Protein AF-A0A7C2KDH2-F1 (afdb_monomer_lite)

Foldseek 3Di:
DDDDDDDDPVVVVVCVVVVQVVLCVDPVSDDDDDDDDDDPVDDDPVCCCPVPVVVCVVVVNDDDPDPDD

Radius of gyration: 13.84 Å; chains: 1; bounding box: 31×27×26 Å

Structure (mmCIF, N/CA/C/O backbone):
data_AF-A0A7C2KDH2-F1
#
_entry.id   AF-A0A7C2KDH2-F1
#
loop_
_atom_site.group_PDB
_atom_site.id
_atom_site.type_symbol
_atom_site.label_atom_id
_atom_site.label_alt_id
_atom_site.label_comp_id
_atom_site.label_asym_id
_atom_site.label_entity_id
_atom_site.label_seq_id
_atom_site.pdbx_PDB_ins_code
_atom_site.Cartn_x
_atom_site.Cartn_y
_atom_site.Cartn_z
_atom_site.occupancy
_atom_site.B_iso_or_equiv
_atom_site.auth_seq_id
_atom_site.auth_comp_id
_atom_site.auth_asym_id
_atom_site.auth_atom_id
_atom_site.pdbx_PDB_model_num
ATOM 1 N N . MET A 1 1 ? 7.311 -17.185 6.029 1.00 79.44 1 MET A N 1
ATOM 2 C CA . MET A 1 1 ? 7.630 -16.351 7.219 1.00 79.44 1 MET A CA 1
ATOM 3 C C . MET A 1 1 ? 6.593 -15.237 7.323 1.00 79.44 1 MET A C 1
ATOM 5 O O . MET A 1 1 ? 6.225 -14.720 6.279 1.00 79.44 1 MET A O 1
ATOM 9 N N . ARG A 1 2 ? 6.129 -14.858 8.527 1.00 84.50 2 ARG A N 1
ATOM 10 C CA . ARG A 1 2 ? 5.194 -13.729 8.728 1.00 84.50 2 ARG A CA 1
ATOM 11 C C . ARG A 1 2 ? 5.872 -12.612 9.523 1.00 84.50 2 ARG A C 1
ATOM 13 O O . ARG A 1 2 ? 6.388 -12.870 10.606 1.00 84.50 2 ARG A O 1
ATOM 20 N N . LEU A 1 3 ? 5.846 -11.388 8.995 1.00 85.44 3 LEU A N 1
ATOM 21 C CA . LEU A 1 3 ? 6.320 -10.175 9.668 1.00 85.44 3 LEU A CA 1
ATOM 22 C C . LEU A 1 3 ? 5.110 -9.283 9.977 1.00 85.44 3 LEU A C 1
ATOM 24 O O . LEU A 1 3 ? 4.280 -9.062 9.100 1.00 85.44 3 LEU A O 1
ATOM 28 N N . LYS A 1 4 ? 4.993 -8.783 11.213 1.00 89.88 4 LYS A N 1
ATOM 29 C CA . LYS A 1 4 ? 3.947 -7.826 11.616 1.00 89.88 4 LYS A CA 1
ATOM 30 C C . LYS A 1 4 ? 4.592 -6.673 12.377 1.00 89.88 4 LYS A C 1
ATOM 32 O O . LYS A 1 4 ? 5.259 -6.900 13.382 1.00 89.88 4 LYS A O 1
ATOM 37 N N . PHE A 1 5 ? 4.398 -5.450 11.896 1.00 88.75 5 PHE A N 1
ATOM 38 C CA . PHE A 1 5 ? 4.955 -4.234 12.487 1.00 88.75 5 PHE A CA 1
ATOM 39 C C . PHE A 1 5 ? 3.989 -3.058 12.310 1.00 88.75 5 PHE A C 1
ATOM 41 O O . PHE A 1 5 ? 3.159 -3.058 11.405 1.00 88.75 5 PHE A O 1
ATOM 48 N N . LYS A 1 6 ? 4.096 -2.055 13.188 1.00 92.19 6 LYS A N 1
ATOM 49 C CA . LYS A 1 6 ? 3.445 -0.750 13.008 1.00 92.19 6 LYS A CA 1
ATOM 50 C C . LYS A 1 6 ? 4.451 0.196 12.360 1.00 92.19 6 LYS A C 1
ATOM 52 O O . LYS A 1 6 ? 5.595 0.247 12.805 1.00 92.19 6 LYS A O 1
ATOM 57 N N . ALA A 1 7 ? 4.031 0.935 11.341 1.00 92.31 7 ALA A N 1
ATOM 58 C CA . ALA A 1 7 ? 4.881 1.872 10.617 1.00 92.31 7 ALA A CA 1
ATOM 59 C C . ALA A 1 7 ? 4.104 3.142 10.259 1.00 92.31 7 ALA A C 1
ATOM 61 O O . ALA A 1 7 ? 2.899 3.097 10.020 1.00 92.31 7 ALA A O 1
ATOM 62 N N . THR A 1 8 ? 4.798 4.277 10.217 1.00 95.00 8 THR A N 1
ATOM 63 C CA . THR A 1 8 ? 4.268 5.521 9.646 1.00 95.00 8 THR A CA 1
ATOM 64 C C . THR A 1 8 ? 4.356 5.499 8.118 1.00 95.00 8 THR A C 1
ATOM 66 O O . THR A 1 8 ? 5.073 4.679 7.542 1.00 95.00 8 THR A O 1
ATOM 69 N N . ARG A 1 9 ? 3.691 6.453 7.450 1.00 92.06 9 ARG A N 1
ATOM 70 C CA . ARG A 1 9 ? 3.785 6.652 5.992 1.00 92.06 9 ARG A CA 1
ATOM 71 C C . ARG A 1 9 ? 5.237 6.639 5.498 1.00 92.06 9 ARG A C 1
ATOM 73 O O . ARG A 1 9 ? 5.577 5.858 4.615 1.00 92.06 9 ARG A O 1
ATOM 80 N N . ASP A 1 10 ? 6.104 7.446 6.105 1.00 95.75 10 ASP A N 1
ATOM 81 C CA . ASP A 1 10 ? 7.506 7.578 5.682 1.00 95.75 10 ASP A CA 1
ATOM 82 C C . ASP A 1 10 ? 8.313 6.289 5.888 1.00 95.75 10 ASP A C 1
ATOM 84 O O . ASP A 1 10 ? 9.254 6.008 5.145 1.00 95.75 10 ASP A O 1
ATOM 88 N N . GLN A 1 11 ? 7.959 5.491 6.898 1.00 94.75 11 GLN A N 1
ATOM 89 C CA . GLN A 1 11 ? 8.597 4.202 7.155 1.00 94.75 11 GLN A CA 1
ATOM 90 C C . GLN A 1 11 ? 8.152 3.134 6.152 1.00 94.75 11 GLN A C 1
ATOM 92 O O . GLN A 1 11 ? 8.985 2.328 5.747 1.00 94.75 11 GLN A O 1
ATOM 97 N N . ILE A 1 12 ? 6.891 3.155 5.703 1.00 90.94 12 ILE A N 1
ATOM 98 C CA . ILE A 1 12 ? 6.403 2.252 4.649 1.00 90.94 12 ILE A CA 1
ATOM 99 C C . ILE A 1 12 ? 7.196 2.453 3.355 1.00 90.94 12 ILE A C 1
ATOM 101 O O . ILE A 1 12 ? 7.707 1.480 2.806 1.00 90.94 12 ILE A O 1
ATOM 105 N N . PHE A 1 13 ? 7.416 3.702 2.925 1.00 89.44 13 PHE A N 1
ATOM 106 C CA . PHE A 1 13 ? 8.240 3.983 1.740 1.00 89.44 13 PHE A CA 1
ATOM 107 C C . PHE A 1 13 ? 9.658 3.404 1.849 1.00 89.44 13 PHE A C 1
ATOM 109 O O . PHE A 1 13 ? 10.212 2.917 0.866 1.00 89.44 13 PHE A O 1
ATOM 116 N N . LYS A 1 14 ? 10.239 3.402 3.054 1.00 94.62 14 LYS A N 1
ATOM 117 C CA . LYS A 1 14 ? 11.569 2.832 3.316 1.00 94.62 14 LYS A CA 1
ATOM 118 C C . LYS A 1 14 ? 11.571 1.306 3.451 1.00 94.62 14 LYS A C 1
ATOM 120 O O . LYS A 1 14 ? 12.643 0.712 3.382 1.00 94.62 14 LYS A O 1
ATOM 125 N N . ALA A 1 15 ? 10.417 0.671 3.661 1.00 93.38 15 ALA A N 1
ATOM 126 C CA . ALA A 1 15 ? 10.313 -0.773 3.859 1.00 93.38 15 ALA A CA 1
ATOM 127 C C . ALA A 1 15 ? 10.348 -1.563 2.540 1.00 93.38 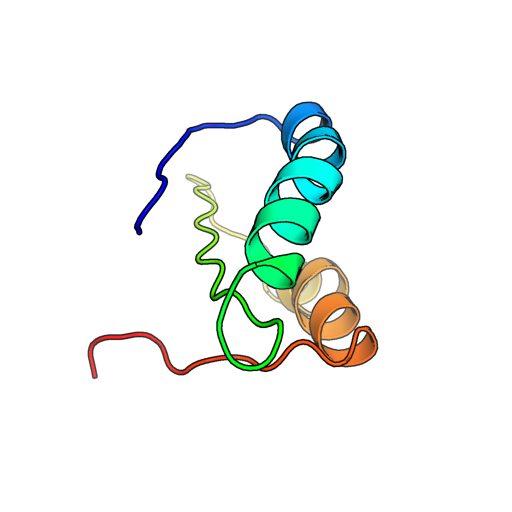15 ALA A C 1
ATOM 129 O O . ALA A 1 15 ? 10.777 -2.717 2.538 1.00 93.38 15 ALA A O 1
ATOM 130 N N . PHE A 1 16 ? 9.955 -0.953 1.415 1.00 90.69 16 PHE A N 1
ATOM 131 C CA . PHE A 1 16 ? 9.866 -1.644 0.123 1.00 90.69 16 PHE A CA 1
ATOM 132 C C . PHE A 1 16 ? 11.163 -2.332 -0.332 1.00 90.69 16 PHE A C 1
ATOM 134 O O . PHE A 1 16 ? 11.069 -3.488 -0.741 1.00 90.69 16 PHE A O 1
ATOM 141 N N . PRO A 1 17 ? 12.371 -1.744 -0.194 1.00 95.38 17 PRO A N 1
ATOM 142 C CA . PRO A 1 17 ? 13.609 -2.457 -0.517 1.00 95.38 17 PRO A CA 1
ATOM 143 C C . PRO A 1 17 ? 13.797 -3.751 0.289 1.00 95.38 17 PRO A C 1
ATOM 145 O O . PRO A 1 17 ? 14.240 -4.760 -0.251 1.00 95.38 17 PRO A O 1
ATOM 148 N N . ALA A 1 18 ? 13.428 -3.759 1.574 1.00 94.81 18 ALA A N 1
ATOM 149 C CA . ALA A 1 18 ? 13.529 -4.957 2.406 1.00 94.81 18 ALA A CA 1
ATOM 150 C C . ALA A 1 18 ? 12.511 -6.035 1.993 1.00 94.81 18 ALA A C 1
ATOM 152 O O . ALA A 1 18 ? 12.845 -7.219 1.981 1.00 94.81 18 ALA A O 1
ATOM 153 N N . ILE A 1 19 ? 11.295 -5.629 1.618 1.00 94.19 19 ILE A N 1
ATOM 154 C CA . ILE A 1 19 ? 10.252 -6.534 1.109 1.00 94.19 19 ILE A CA 1
ATOM 155 C C . ILE A 1 19 ? 10.665 -7.121 -0.252 1.00 94.19 19 ILE A C 1
ATOM 157 O O . ILE A 1 19 ? 10.531 -8.324 -0.461 1.00 94.19 19 ILE A O 1
ATOM 161 N N . ALA A 1 20 ? 11.243 -6.309 -1.142 1.00 95.06 20 ALA A N 1
ATOM 162 C CA . ALA A 1 20 ? 11.760 -6.757 -2.435 1.00 95.06 20 ALA A CA 1
ATOM 163 C C . ALA A 1 20 ? 12.886 -7.791 -2.278 1.00 95.06 20 ALA A C 1
ATOM 165 O O . ALA A 1 20 ? 12.852 -8.841 -2.915 1.00 95.06 20 ALA A O 1
ATOM 166 N N . ASN A 1 21 ? 13.824 -7.556 -1.354 1.00 96.62 21 ASN A N 1
ATOM 167 C CA . ASN A 1 21 ? 14.884 -8.521 -1.045 1.00 96.62 21 ASN A CA 1
ATOM 168 C C . ASN A 1 21 ? 14.327 -9.876 -0.571 1.00 96.62 21 ASN A C 1
ATOM 170 O O . ASN A 1 21 ? 14.929 -10.916 -0.838 1.00 96.62 21 ASN A O 1
ATOM 174 N N . LEU A 1 22 ? 13.196 -9.878 0.146 1.00 96.00 22 LEU A N 1
ATOM 175 C CA . LEU A 1 22 ? 12.521 -11.115 0.542 1.00 96.00 22 LEU A CA 1
ATOM 176 C C . LEU A 1 22 ? 11.890 -11.815 -0.669 1.00 96.00 22 LEU A C 1
ATOM 178 O O . LEU A 1 22 ? 12.055 -13.026 -0.812 1.00 96.00 22 LEU A O 1
ATOM 182 N N . ALA A 1 23 ? 11.220 -11.068 -1.551 1.00 96.44 23 ALA A N 1
ATOM 183 C CA . ALA A 1 23 ? 10.655 -11.604 -2.789 1.00 96.44 23 ALA A CA 1
ATOM 184 C C . ALA A 1 23 ? 11.727 -12.247 -3.672 1.00 96.44 23 ALA A C 1
ATOM 186 O O . ALA A 1 23 ? 11.552 -13.380 -4.102 1.00 96.44 23 ALA A O 1
ATOM 187 N N . ASP A 1 24 ? 12.889 -11.610 -3.831 1.00 97.81 24 ASP A N 1
ATOM 188 C CA . ASP A 1 24 ? 14.017 -12.149 -4.602 1.00 97.81 24 ASP A CA 1
ATOM 189 C C . ASP A 1 24 ? 14.506 -13.530 -4.141 1.00 97.81 24 ASP A C 1
ATOM 191 O O . ASP A 1 24 ? 15.129 -14.253 -4.921 1.00 97.81 24 ASP A O 1
ATOM 195 N N . ARG A 1 25 ? 14.267 -13.883 -2.874 1.00 97.25 25 ARG A N 1
ATOM 196 C CA . ARG A 1 25 ? 14.673 -15.156 -2.258 1.00 97.25 25 ARG A CA 1
ATOM 197 C C . ARG A 1 25 ? 13.516 -16.131 -2.040 1.00 97.25 25 ARG A C 1
ATOM 199 O O . ARG A 1 25 ? 13.757 -17.210 -1.508 1.00 97.25 25 ARG A O 1
ATOM 206 N N . SER A 1 26 ? 12.297 -15.747 -2.400 1.00 96.69 26 SER A N 1
ATOM 207 C CA . SER A 1 26 ? 11.093 -16.563 -2.239 1.00 96.69 26 SER A CA 1
ATOM 208 C C . SER A 1 26 ? 10.763 -17.305 -3.534 1.00 96.69 26 SER A C 1
ATOM 210 O O . SER A 1 26 ? 11.196 -16.902 -4.618 1.00 96.69 26 SER A O 1
ATOM 212 N N . ASP A 1 27 ? 9.981 -18.377 -3.422 1.00 96.75 27 ASP A N 1
ATOM 213 C CA . ASP A 1 27 ? 9.479 -19.105 -4.587 1.00 96.75 27 ASP A CA 1
ATOM 214 C C . ASP A 1 27 ? 8.658 -18.171 -5.493 1.00 96.75 27 ASP A C 1
ATOM 216 O O . ASP A 1 27 ? 8.028 -17.212 -5.034 1.00 96.75 27 ASP A O 1
ATOM 220 N N . ASP A 1 28 ? 8.760 -18.392 -6.805 1.00 96.00 28 ASP A N 1
ATOM 221 C CA . ASP A 1 28 ? 8.156 -17.568 -7.864 1.00 96.00 28 ASP A CA 1
ATOM 222 C C . ASP A 1 28 ? 8.525 -16.075 -7.836 1.00 96.00 28 ASP A C 1
ATOM 224 O O . ASP A 1 28 ? 7.941 -15.274 -8.564 1.00 96.00 28 ASP A O 1
ATOM 228 N N . ARG A 1 29 ? 9.524 -15.688 -7.028 1.00 96.06 29 ARG A N 1
ATOM 229 C CA . ARG A 1 29 ? 9.902 -14.294 -6.755 1.00 96.06 29 ARG A CA 1
ATOM 230 C C . ARG A 1 29 ? 8.743 -13.461 -6.196 1.00 96.06 29 ARG A C 1
ATOM 232 O O . ARG A 1 29 ? 8.644 -12.264 -6.471 1.00 96.06 29 ARG A O 1
ATOM 239 N N . ARG A 1 30 ? 7.851 -14.087 -5.422 1.00 94.38 30 ARG A N 1
ATOM 240 C CA . ARG A 1 30 ? 6.634 -13.453 -4.894 1.00 94.38 30 ARG A CA 1
ATOM 241 C C . ARG A 1 30 ? 6.626 -13.415 -3.372 1.00 94.38 30 ARG A C 1
ATOM 243 O O . ARG A 1 30 ? 7.163 -14.282 -2.691 1.00 94.38 30 ARG A O 1
ATOM 250 N N . VAL A 1 31 ? 5.969 -12.390 -2.840 1.00 94.19 31 VAL A N 1
ATOM 251 C CA . VAL A 1 31 ? 5.581 -12.286 -1.430 1.00 94.19 31 VAL A CA 1
ATOM 252 C C . VAL A 1 31 ? 4.131 -11.846 -1.352 1.00 94.19 31 VAL A C 1
ATOM 254 O O . VAL A 1 31 ? 3.670 -11.063 -2.178 1.00 94.19 31 VAL A O 1
ATOM 257 N N . THR A 1 32 ? 3.436 -12.302 -0.318 1.00 93.31 32 THR A N 1
ATOM 258 C CA . THR A 1 32 ? 2.115 -11.786 0.039 1.00 93.31 32 THR A CA 1
ATOM 259 C C . THR A 1 32 ? 2.268 -10.704 1.100 1.00 93.31 32 THR A C 1
ATOM 261 O O . THR A 1 32 ? 2.866 -10.943 2.154 1.00 93.31 32 THR A O 1
ATOM 264 N N . VAL A 1 33 ? 1.710 -9.520 0.845 1.00 90.69 33 VAL A N 1
ATOM 265 C CA . VAL A 1 33 ? 1.683 -8.405 1.798 1.00 90.69 33 VAL A CA 1
ATOM 266 C C . VAL A 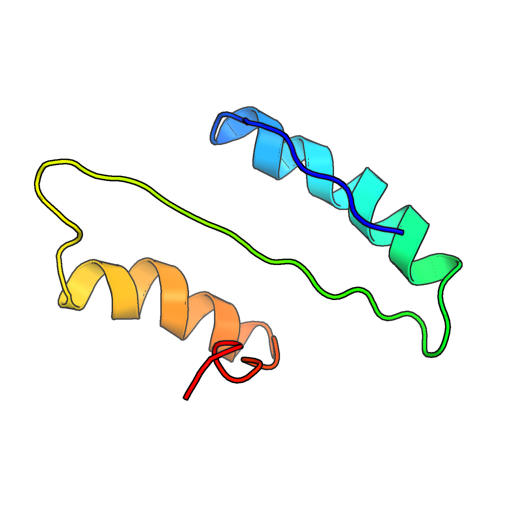1 33 ? 0.243 -8.178 2.244 1.00 90.69 33 VAL A C 1
ATOM 268 O O . VAL A 1 33 ? -0.631 -7.959 1.418 1.00 90.69 33 VAL A O 1
ATOM 271 N N . ASN A 1 34 ? 0.012 -8.209 3.556 1.00 89.94 34 ASN A N 1
ATOM 272 C CA . ASN A 1 34 ? -1.269 -7.841 4.156 1.00 89.94 34 ASN A CA 1
ATOM 273 C C . ASN A 1 34 ? -1.116 -6.463 4.803 1.00 89.94 34 ASN A C 1
ATOM 275 O O . ASN A 1 34 ? -0.249 -6.292 5.667 1.00 89.94 34 ASN A O 1
ATOM 279 N N . VAL A 1 35 ? -1.926 -5.491 4.380 1.00 88.75 35 VAL A N 1
ATOM 280 C CA . VAL A 1 35 ? -1.887 -4.112 4.886 1.00 88.75 35 VAL A CA 1
ATOM 281 C C . VAL A 1 35 ? -3.207 -3.797 5.578 1.00 88.75 35 VAL A C 1
ATOM 283 O O . VAL A 1 35 ? -4.266 -3.891 4.972 1.00 88.75 35 VAL A O 1
ATOM 286 N N . GLU A 1 36 ? -3.133 -3.395 6.845 1.00 90.19 36 GLU A N 1
ATOM 287 C CA . GLU A 1 36 ? -4.287 -2.980 7.646 1.00 90.19 36 GLU A CA 1
ATOM 288 C C . GLU A 1 36 ? -4.148 -1.489 7.985 1.00 90.19 36 GLU A C 1
ATOM 290 O O . GLU A 1 36 ? -3.166 -1.072 8.608 1.00 90.19 36 GLU A O 1
ATOM 295 N N . GLY A 1 37 ? -5.132 -0.682 7.583 1.00 90.69 37 GLY A N 1
ATOM 296 C CA . GLY A 1 37 ? -5.270 0.716 7.987 1.00 90.69 37 GLY A CA 1
ATOM 297 C C . GLY A 1 37 ? -6.432 0.877 8.963 1.00 90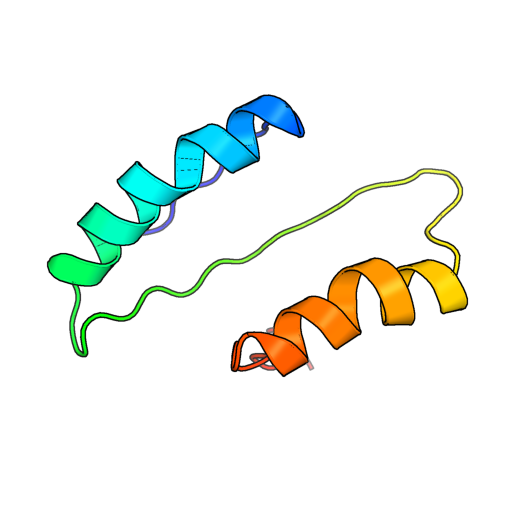.69 37 GLY A C 1
ATOM 298 O O . GLY A 1 37 ? -7.522 0.375 8.711 1.00 90.69 37 GLY A O 1
ATOM 299 N N . THR A 1 38 ? -6.227 1.589 10.072 1.00 91.75 38 THR A N 1
ATOM 300 C CA . THR A 1 38 ? -7.298 1.887 11.037 1.00 91.75 38 THR A CA 1
ATOM 301 C C . THR A 1 38 ? -7.623 3.372 11.039 1.00 91.75 38 THR A C 1
ATOM 303 O O . THR A 1 38 ? -6.720 4.194 11.193 1.00 91.75 38 THR A O 1
ATOM 306 N N . SER A 1 39 ? -8.907 3.701 10.962 1.00 94.75 39 SER A N 1
ATOM 307 C CA . SER A 1 39 ? -9.431 5.054 11.143 1.00 94.75 39 SER A CA 1
ATOM 308 C C . SER A 1 39 ? -10.684 4.982 12.008 1.00 94.75 39 SER A C 1
ATOM 310 O O . SER A 1 39 ? -11.577 4.187 11.723 1.00 94.75 39 SER A O 1
ATOM 312 N N . SER A 1 40 ? -10.763 5.797 13.061 1.00 96.62 40 SER A N 1
ATOM 313 C CA . SER A 1 40 ? -11.963 5.874 13.907 1.00 96.62 40 SER A CA 1
ATOM 314 C C . SER A 1 40 ? -13.168 6.461 13.171 1.00 96.62 40 SER A C 1
ATOM 316 O O . SER A 1 40 ? -14.301 6.161 13.528 1.00 96.62 40 SER A O 1
ATOM 318 N N . GLU A 1 41 ? -12.924 7.277 12.147 1.00 96.25 41 GLU A N 1
ATOM 319 C CA . GLU A 1 41 ? -13.954 7.905 11.309 1.00 96.25 41 GLU A CA 1
ATOM 320 C C . GLU A 1 41 ? -14.246 7.086 10.039 1.00 96.25 41 GLU A C 1
ATOM 322 O O . GLU A 1 41 ? -15.125 7.436 9.257 1.00 96.25 41 GLU A O 1
ATOM 327 N N . GLY A 1 42 ? -13.523 5.980 9.836 1.00 95.75 42 GLY A N 1
ATOM 328 C CA . GLY A 1 42 ? -13.532 5.225 8.588 1.00 95.75 42 GLY A CA 1
ATOM 329 C C . GLY A 1 42 ? -12.714 5.898 7.482 1.00 95.75 42 GLY A C 1
ATOM 330 O O . GLY A 1 42 ? -11.965 6.849 7.721 1.00 95.75 42 GLY A O 1
ATOM 331 N N . PHE A 1 43 ? -12.830 5.358 6.271 1.00 96.88 43 PHE A N 1
ATOM 332 C CA . PHE A 1 43 ? -12.241 5.920 5.057 1.00 96.88 43 PHE A CA 1
ATOM 333 C C . PHE A 1 43 ? -13.362 6.336 4.109 1.00 96.88 43 PHE A C 1
ATOM 335 O O . PHE A 1 43 ? -14.352 5.616 3.970 1.00 96.88 43 PHE A O 1
ATOM 342 N N . ASP A 1 44 ? -13.204 7.485 3.451 1.00 97.69 44 ASP A N 1
ATOM 343 C CA . ASP A 1 44 ? -14.127 7.890 2.393 1.00 97.69 44 ASP A CA 1
ATOM 344 C C . ASP A 1 44 ? -14.068 6.875 1.229 1.00 97.69 44 ASP A C 1
ATOM 346 O O . ASP A 1 44 ? -12.967 6.560 0.765 1.00 97.69 44 ASP A O 1
ATOM 350 N N . PRO A 1 45 ? -15.211 6.358 0.735 1.00 96.56 45 PRO A N 1
ATOM 351 C CA . PRO A 1 45 ? -15.214 5.338 -0.313 1.00 96.56 45 PRO A CA 1
ATOM 352 C C . PRO A 1 45 ? -14.612 5.805 -1.642 1.00 96.56 45 PRO A C 1
ATOM 354 O O . PRO A 1 45 ? -13.932 5.029 -2.313 1.00 96.56 45 PRO A O 1
ATOM 357 N N . SER A 1 46 ? -14.839 7.065 -2.036 1.00 97.75 46 SER A N 1
ATOM 358 C CA . SER A 1 46 ? -14.269 7.594 -3.280 1.00 97.75 46 SER A CA 1
ATOM 359 C C . SER A 1 46 ? -12.759 7.744 -3.159 1.00 97.75 46 SER A C 1
ATOM 361 O O . SER A 1 46 ? -12.037 7.475 -4.116 1.00 97.75 46 SER A O 1
ATOM 363 N N . TRP A 1 47 ? -12.277 8.171 -1.994 1.00 97.56 47 TRP A N 1
ATOM 364 C CA . TRP A 1 47 ? -10.854 8.244 -1.711 1.00 97.56 47 TRP A CA 1
ATOM 365 C C . TRP A 1 47 ? -10.213 6.856 -1.707 1.00 97.56 47 TRP A C 1
ATOM 367 O O . TRP A 1 47 ? -9.181 6.684 -2.348 1.00 97.56 47 TRP A O 1
ATOM 377 N N . LEU A 1 48 ? -10.818 5.868 -1.038 1.00 96.31 48 LEU A N 1
ATOM 378 C CA . LEU A 1 48 ? -10.272 4.510 -0.969 1.00 96.31 48 LEU A CA 1
ATOM 379 C C . LEU A 1 48 ? -10.103 3.924 -2.372 1.00 96.31 48 LEU A C 1
ATOM 381 O O . LEU A 1 48 ? -9.025 3.437 -2.710 1.00 96.31 48 LEU A O 1
ATOM 385 N N . ARG A 1 49 ? -11.124 4.070 -3.218 1.00 95.94 49 ARG A N 1
ATOM 386 C CA . ARG A 1 49 ? -11.049 3.636 -4.609 1.00 95.94 49 ARG A CA 1
ATOM 387 C C . ARG A 1 49 ? -9.941 4.357 -5.380 1.00 95.94 49 ARG A C 1
ATOM 389 O O . ARG A 1 49 ? -9.032 3.714 -5.886 1.00 95.94 49 ARG A O 1
ATOM 396 N N . ASN A 1 50 ? -9.984 5.686 -5.436 1.00 97.69 50 ASN A N 1
ATOM 397 C CA . ASN A 1 50 ? -9.132 6.454 -6.350 1.00 97.69 50 ASN A CA 1
ATOM 398 C C . ASN A 1 50 ? -7.671 6.554 -5.875 1.00 97.69 50 ASN A C 1
ATOM 400 O O . ASN A 1 50 ? -6.761 6.708 -6.682 1.00 97.69 50 ASN A O 1
ATOM 404 N N . ALA A 1 51 ? -7.436 6.543 -4.561 1.00 96.44 51 ALA A N 1
ATOM 405 C CA . ALA A 1 51 ? -6.114 6.772 -3.977 1.00 96.44 51 ALA A CA 1
ATOM 406 C C . ALA A 1 51 ? -5.435 5.493 -3.471 1.00 96.44 51 ALA A C 1
ATOM 408 O O . ALA A 1 51 ? -4.240 5.536 -3.170 1.00 96.44 51 ALA A O 1
ATOM 409 N N . VAL A 1 52 ? -6.169 4.381 -3.350 1.00 94.50 52 VAL A N 1
ATOM 410 C CA . VAL A 1 52 ? -5.626 3.100 -2.878 1.00 94.50 52 VAL A CA 1
ATOM 411 C C . VAL A 1 52 ? -5.896 1.989 -3.883 1.00 94.50 52 VAL A C 1
ATOM 413 O O . VAL A 1 52 ? -4.945 1.398 -4.376 1.00 94.50 52 VAL A O 1
ATOM 416 N N . GLU A 1 53 ? -7.153 1.707 -4.217 1.00 94.25 53 GLU A N 1
ATOM 417 C CA . GLU A 1 53 ? -7.489 0.541 -5.044 1.00 94.25 53 GLU A CA 1
ATOM 418 C C . GLU A 1 53 ? -7.049 0.693 -6.504 1.00 94.25 53 GLU A C 1
ATOM 420 O O . GLU A 1 53 ? -6.399 -0.211 -7.019 1.00 94.25 53 GLU A O 1
ATOM 425 N N . GLU A 1 54 ? -7.348 1.824 -7.149 1.00 96.81 54 GLU A N 1
ATOM 426 C CA . GLU A 1 54 ? -6.971 2.090 -8.544 1.00 96.81 54 GLU A CA 1
ATOM 427 C C . GLU A 1 54 ? -5.442 2.106 -8.734 1.00 96.81 54 GLU A C 1
ATOM 429 O O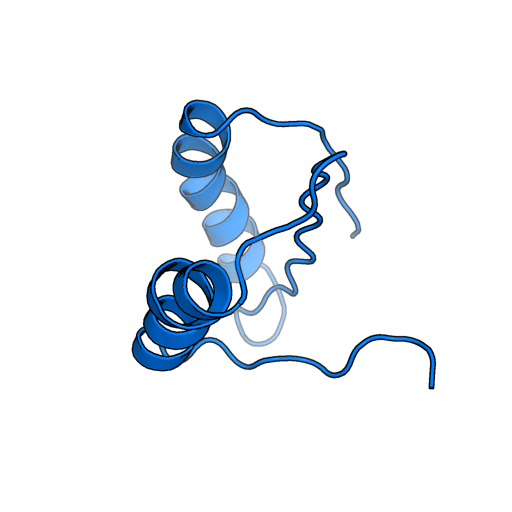 . GLU A 1 54 ? -4.966 1.388 -9.609 1.00 96.81 54 GLU A O 1
ATOM 434 N N . PRO A 1 55 ? -4.632 2.781 -7.889 1.00 95.94 55 PRO A N 1
ATOM 435 C CA . PRO A 1 55 ? -3.173 2.699 -7.989 1.00 95.94 55 PRO A CA 1
ATOM 436 C C . PRO A 1 55 ? -2.593 1.289 -7.802 1.00 95.94 55 PRO A C 1
ATOM 438 O O . PRO A 1 55 ? -1.547 0.984 -8.371 1.00 95.94 55 PRO A O 1
ATOM 441 N N . LEU A 1 56 ? -3.224 0.433 -6.986 1.00 94.25 56 LEU A N 1
ATOM 442 C CA . LEU A 1 56 ? -2.800 -0.965 -6.833 1.00 94.25 56 LEU A CA 1
ATOM 443 C C . LEU A 1 56 ? -3.131 -1.782 -8.085 1.00 94.25 56 LEU A C 1
ATOM 445 O O . LEU A 1 56 ? -2.292 -2.562 -8.536 1.00 94.25 56 LEU A O 1
ATOM 449 N N . ASP A 1 57 ? -4.318 -1.569 -8.653 1.00 94.75 57 ASP A N 1
ATOM 450 C CA . ASP A 1 57 ? -4.742 -2.219 -9.893 1.00 94.75 57 ASP A CA 1
ATOM 451 C C . ASP A 1 57 ? -3.849 -1.782 -11.073 1.00 94.75 57 ASP A C 1
ATOM 453 O O . ASP A 1 57 ? -3.380 -2.625 -11.831 1.00 94.75 57 ASP A O 1
ATOM 457 N N . GLU A 1 58 ? -3.530 -0.488 -11.190 1.00 96.81 58 GLU A N 1
ATOM 458 C CA . GLU A 1 58 ? -2.606 0.061 -12.200 1.00 96.81 58 GLU A CA 1
ATOM 459 C C . GLU A 1 58 ? -1.166 -0.460 -12.060 1.00 96.81 58 GLU A C 1
ATOM 461 O O . GLU A 1 58 ? -0.412 -0.475 -13.033 1.00 96.81 58 GLU A O 1
ATOM 466 N N . ALA A 1 59 ? -0.774 -0.881 -10.856 1.00 94.31 59 ALA A N 1
ATOM 467 C CA . ALA A 1 59 ? 0.523 -1.493 -10.583 1.00 94.31 59 ALA A CA 1
ATOM 468 C C . ALA A 1 59 ? 0.537 -3.018 -10.815 1.00 94.31 59 ALA A C 1
ATOM 470 O O . ALA A 1 59 ? 1.514 -3.672 -10.440 1.00 94.31 59 ALA A O 1
ATOM 471 N N . ASP A 1 60 ? -0.532 -3.580 -11.395 1.00 94.50 60 ASP A N 1
ATOM 472 C CA . ASP A 1 60 ? -0.729 -5.016 -11.624 1.00 94.50 60 ASP A CA 1
ATOM 473 C C . ASP A 1 60 ? -0.606 -5.855 -10.332 1.00 94.50 60 ASP A C 1
ATOM 475 O O . ASP A 1 60 ? -0.143 -7.002 -10.340 1.00 94.50 60 ASP A O 1
ATOM 479 N N . ILE A 1 61 ? -1.006 -5.287 -9.187 1.00 91.88 61 ILE A N 1
ATOM 480 C CA . ILE A 1 61 ? -0.988 -5.991 -7.902 1.00 91.88 61 ILE A CA 1
ATOM 481 C C . ILE A 1 61 ? -2.265 -6.818 -7.769 1.00 91.88 61 ILE A C 1
ATOM 483 O O . ILE A 1 61 ? -3.370 -6.299 -7.638 1.00 91.88 61 ILE A O 1
ATOM 487 N N . GLU A 1 62 ? -2.099 -8.137 -7.748 1.00 90.25 62 GLU A N 1
ATOM 488 C CA . GLU A 1 62 ? -3.199 -9.076 -7.546 1.00 90.25 62 GLU A CA 1
ATOM 489 C C . GLU A 1 62 ? -3.835 -8.912 -6.156 1.00 90.25 62 GLU A C 1
ATOM 491 O O . GLU A 1 62 ? -3.178 -9.082 -5.123 1.00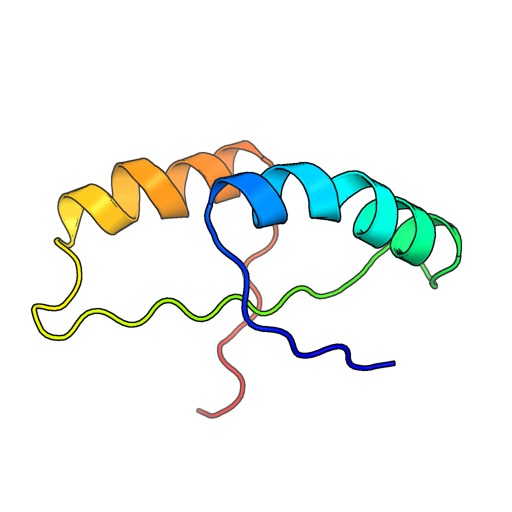 90.25 62 GLU A O 1
ATOM 496 N N . LYS A 1 63 ? -5.143 -8.636 -6.133 1.00 87.75 63 LYS A N 1
ATOM 497 C CA . LYS A 1 63 ? -5.959 -8.664 -4.917 1.00 87.75 63 LYS A CA 1
ATOM 498 C C . LYS A 1 63 ? -6.255 -10.114 -4.548 1.00 87.75 63 LYS A C 1
ATOM 500 O O . LYS A 1 63 ? -6.987 -10.807 -5.252 1.00 87.75 63 LYS A O 1
ATOM 505 N N . LEU A 1 64 ? -5.692 -10.562 -3.431 1.00 86.88 64 LEU A N 1
ATOM 506 C CA . LEU A 1 64 ? -6.057 -11.847 -2.845 1.00 86.88 64 LEU A CA 1
ATOM 507 C C . LEU A 1 64 ? -7.417 -11.724 -2.141 1.00 86.88 64 LEU A C 1
ATOM 509 O O . LEU A 1 64 ? -7.721 -10.655 -1.605 1.00 86.88 64 LEU A O 1
ATOM 513 N N . PRO A 1 65 ? -8.238 -12.788 -2.133 1.00 82.81 65 PRO A N 1
ATOM 514 C CA . PRO A 1 65 ? -9.477 -12.792 -1.367 1.00 82.81 65 PRO A CA 1
ATOM 515 C C . PRO A 1 65 ? -9.179 -12.532 0.112 1.00 82.81 65 PRO A C 1
ATOM 517 O O . PRO A 1 65 ? -8.151 -12.980 0.628 1.00 82.81 65 PRO A O 1
ATOM 520 N N . GLU A 1 66 ? -10.083 -11.835 0.802 1.00 75.06 66 GLU A N 1
ATOM 521 C CA . GLU A 1 66 ? -9.993 -11.737 2.256 1.00 75.06 66 GLU A CA 1
ATOM 522 C C . GLU A 1 66 ? -10.061 -13.152 2.847 1.00 75.06 66 GLU A C 1
ATOM 524 O O . GLU A 1 66 ? -10.985 -13.919 2.565 1.00 75.06 66 GLU A O 1
ATOM 529 N N . GLU A 1 67 ? -9.056 -13.534 3.638 1.00 62.22 67 GLU A N 1
ATOM 530 C CA . GLU A 1 67 ? -9.082 -14.815 4.340 1.00 62.22 67 GLU A CA 1
ATOM 531 C C . GLU A 1 67 ? -10.221 -14.790 5.375 1.00 62.22 67 GLU A C 1
ATOM 533 O O . GLU A 1 67 ? -10.069 -14.199 6.445 1.00 62.22 67 GLU A O 1
ATOM 538 N N . GLY A 1 68 ? -11.358 -15.434 5.075 1.00 55.34 68 GLY A N 1
ATOM 539 C CA . GLY A 1 68 ? -12.426 -15.661 6.060 1.00 55.34 68 GLY A CA 1
ATOM 540 C C . GLY A 1 68 ? -13.877 -15.443 5.622 1.00 55.34 68 GLY A C 1
ATOM 541 O O . GLY A 1 68 ? -14.665 -14.996 6.458 1.00 55.34 68 GLY A O 1
ATOM 542 N N . GLN A 1 69 ? -14.258 -15.797 4.387 1.00 37.72 69 GLN A N 1
ATOM 543 C CA . GLN A 1 69 ? -15.666 -16.060 4.044 1.00 37.72 69 GLN A CA 1
ATOM 544 C C . GLN A 1 69 ? -15.928 -17.555 3.859 1.00 37.72 69 GLN A C 1
ATOM 546 O O . GLN A 1 69 ? -15.087 -18.226 3.219 1.00 37.72 69 GLN A O 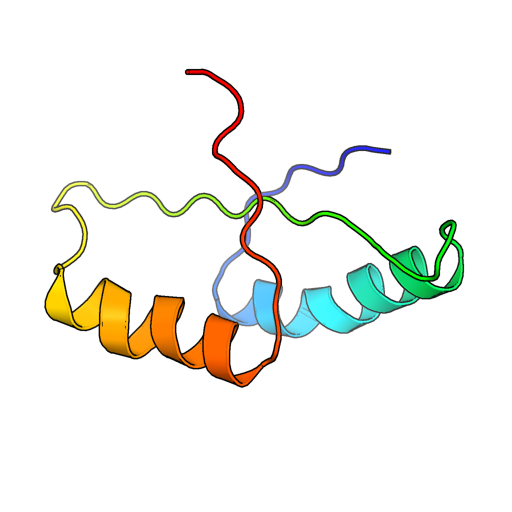1
#

pLDDT: mean 91.37, std 9.73, range [37.72, 97.81]

Sequence (69 aa):
MRLKFKATRDQIFKAFPAIANLADRSDDRRVTVNVEGTSSEGFDPSWLRNAVEEPLDEADIEKLPEEGQ

Secondary structure (DSSP, 8-state):
--------HHHHHHHHHHHHHHHTTSGGG----------TT---HHHHIIIIIHHHHHTT---PPPS--